Protein AF-A0A317E0Z8-F1 (afdb_monomer_lite)

Radius of gyration: 24.66 Å; chains: 1; bounding box: 34×45×75 Å

pLDDT: mean 71.52, std 13.8, range [43.03, 91.0]

Foldseek 3Di:
DVVVVVVLVVVLVVQLVVLVPDDQVVCVVQPHGNVCSVCVSVVNDDRPPPDPPPPPPPVPCPPPPVVVPPPPDD

Structure (mmCIF, N/CA/C/O backbone):
data_AF-A0A317E0Z8-F1
#
_entry.id   AF-A0A317E0Z8-F1
#
loop_
_atom_site.group_PDB
_atom_site.id
_atom_site.type_symbol
_atom_site.label_atom_id
_atom_site.label_alt_id
_atom_site.label_comp_id
_atom_site.label_asym_id
_atom_site.label_entity_id
_atom_site.label_seq_id
_atom_site.pdbx_PDB_ins_code
_atom_site.Cartn_x
_atom_site.Cartn_y
_atom_site.Cartn_z
_atom_site.occupancy
_atom_site.B_iso_or_equiv
_atom_site.auth_seq_id
_atom_site.auth_comp_id
_atom_site.auth_asym_id
_atom_site.auth_atom_id
_atom_site.pdbx_PDB_model_num
ATOM 1 N N . MET A 1 1 ? 9.672 4.040 -26.423 1.00 58.31 1 MET A N 1
ATOM 2 C CA . MET A 1 1 ? 8.409 3.804 -25.677 1.00 58.31 1 MET A CA 1
ATOM 3 C C . MET A 1 1 ? 8.546 2.718 -24.601 1.00 58.31 1 MET A C 1
ATOM 5 O O . MET A 1 1 ? 8.163 2.968 -23.467 1.00 58.31 1 MET A O 1
ATOM 9 N N . VAL A 1 2 ? 9.158 1.565 -24.908 1.00 60.31 2 VAL A N 1
ATOM 10 C CA . VAL A 1 2 ? 9.284 0.400 -23.998 1.00 60.31 2 VAL A CA 1
ATOM 11 C C . VAL A 1 2 ? 10.036 0.695 -22.686 1.00 60.31 2 VAL A C 1
ATOM 13 O O . VAL A 1 2 ? 9.608 0.256 -21.622 1.00 60.31 2 VAL A O 1
ATOM 16 N N . ALA A 1 3 ? 11.096 1.512 -22.723 1.00 61.25 3 ALA A N 1
ATOM 17 C CA . ALA A 1 3 ? 11.883 1.857 -21.532 1.00 61.25 3 ALA A CA 1
ATOM 18 C C . ALA A 1 3 ? 11.055 2.534 -20.419 1.00 61.25 3 ALA A C 1
ATOM 20 O O . ALA A 1 3 ? 11.225 2.221 -19.244 1.00 61.25 3 ALA A O 1
ATOM 21 N N . ARG A 1 4 ? 10.098 3.403 -20.777 1.00 64.44 4 ARG A N 1
ATOM 22 C CA . ARG A 1 4 ? 9.222 4.091 -19.809 1.00 64.44 4 ARG A CA 1
ATOM 23 C C . ARG A 1 4 ? 8.187 3.142 -19.188 1.00 64.44 4 ARG A C 1
ATOM 25 O O . ARG A 1 4 ? 7.823 3.304 -18.028 1.00 64.44 4 ARG A O 1
ATOM 32 N N . MET A 1 5 ? 7.766 2.116 -19.932 1.00 63.56 5 MET A N 1
ATOM 33 C CA . MET A 1 5 ? 6.896 1.037 -19.442 1.00 63.56 5 MET A CA 1
ATOM 34 C C . MET A 1 5 ? 7.622 0.134 -18.436 1.00 63.56 5 MET A C 1
ATOM 36 O O . MET A 1 5 ? 7.076 -0.163 -17.373 1.00 63.56 5 MET A O 1
ATOM 40 N N . LEU A 1 6 ? 8.871 -0.239 -18.737 1.00 67.44 6 LEU A N 1
ATOM 41 C CA . LEU A 1 6 ? 9.723 -1.015 -17.832 1.00 67.44 6 LEU A CA 1
ATOM 42 C C . LEU A 1 6 ? 10.063 -0.234 -16.558 1.00 67.44 6 LEU A C 1
ATOM 44 O O . LEU A 1 6 ? 9.986 -0.799 -15.471 1.00 67.44 6 LEU A O 1
ATOM 48 N N . GLN A 1 7 ? 10.344 1.071 -16.657 1.00 70.19 7 GLN A N 1
ATOM 49 C CA . GLN A 1 7 ? 10.541 1.923 -15.476 1.00 70.19 7 GLN A CA 1
ATOM 50 C C . GLN A 1 7 ? 9.310 1.936 -14.559 1.00 70.19 7 GLN A C 1
ATOM 52 O O . GLN A 1 7 ? 9.452 1.792 -13.345 1.00 70.19 7 GLN A O 1
ATOM 57 N N . GLY A 1 8 ? 8.100 2.028 -15.123 1.00 73.69 8 GLY A N 1
ATOM 58 C CA . GLY A 1 8 ? 6.861 1.930 -14.345 1.00 73.69 8 GLY A CA 1
ATOM 59 C C . GLY A 1 8 ? 6.644 0.548 -13.715 1.00 73.69 8 GLY A C 1
ATOM 60 O O . GLY A 1 8 ? 6.112 0.445 -12.614 1.00 73.69 8 GLY A O 1
ATOM 61 N N . PHE A 1 9 ? 7.065 -0.530 -14.379 1.00 73.19 9 PHE A N 1
ATOM 62 C CA . PHE A 1 9 ? 7.007 -1.884 -13.821 1.00 73.19 9 PHE A CA 1
ATOM 63 C C . PHE A 1 9 ? 7.989 -2.075 -12.655 1.00 73.19 9 PHE A C 1
ATOM 65 O O . PHE A 1 9 ? 7.587 -2.535 -11.590 1.00 73.19 9 PHE A O 1
ATOM 72 N N . VAL A 1 10 ? 9.241 -1.640 -12.813 1.00 81.19 10 VAL A N 1
ATOM 73 C CA . VAL A 1 10 ? 10.266 -1.728 -11.760 1.00 81.19 10 VAL A CA 1
ATOM 74 C C . VAL A 1 10 ? 9.882 -0.897 -10.535 1.00 81.19 10 VAL A C 1
ATOM 76 O O . VAL A 1 10 ? 10.010 -1.379 -9.411 1.00 81.19 10 VAL A O 1
ATOM 79 N N . ALA A 1 11 ? 9.368 0.321 -10.731 1.00 82.00 11 ALA A N 1
ATOM 80 C CA . ALA A 1 11 ? 8.907 1.169 -9.631 1.00 82.00 11 ALA A CA 1
ATOM 81 C C . ALA A 1 11 ? 7.771 0.508 -8.831 1.00 82.00 11 ALA A C 1
ATOM 83 O O . ALA A 1 11 ? 7.803 0.492 -7.603 1.00 82.00 11 ALA A O 1
ATOM 84 N N . ARG A 1 12 ? 6.806 -0.110 -9.523 1.00 83.31 12 ARG A N 1
ATOM 85 C CA . ARG A 1 12 ? 5.712 -0.862 -8.891 1.00 83.31 12 ARG A CA 1
ATOM 86 C C . ARG A 1 12 ? 6.207 -2.079 -8.116 1.00 83.31 12 ARG A C 1
ATOM 88 O O . ARG A 1 12 ? 5.728 -2.332 -7.015 1.00 83.31 12 ARG A O 1
ATOM 95 N N . GLN A 1 13 ? 7.190 -2.796 -8.651 1.00 86.94 13 GLN A N 1
ATOM 96 C CA . GLN A 1 13 ? 7.744 -3.968 -7.979 1.00 86.94 13 GLN A CA 1
ATOM 97 C C . GLN A 1 13 ? 8.513 -3.599 -6.706 1.00 86.94 13 GLN A C 1
ATOM 99 O O . GLN A 1 13 ? 8.393 -4.291 -5.697 1.00 86.94 13 GLN A O 1
ATOM 104 N N . ARG A 1 14 ? 9.253 -2.483 -6.732 1.00 86.19 14 ARG A N 1
ATOM 105 C CA . ARG A 1 14 ? 9.920 -1.932 -5.542 1.00 86.19 14 ARG A CA 1
ATOM 106 C C . ARG A 1 14 ? 8.911 -1.508 -4.481 1.00 86.19 14 ARG A C 1
ATOM 108 O O . AR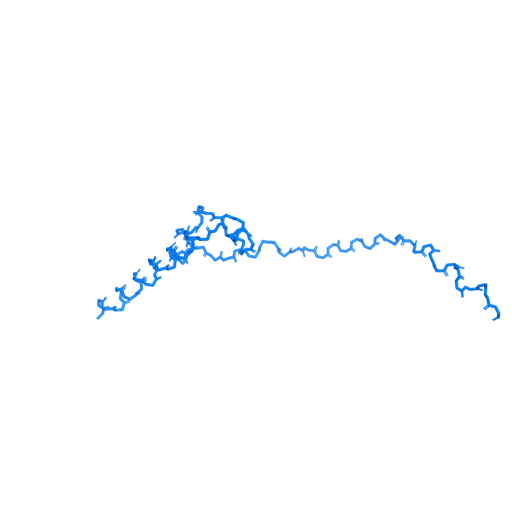G A 1 14 ? 9.025 -1.953 -3.347 1.00 86.19 14 ARG A O 1
ATOM 115 N N . LEU A 1 15 ? 7.875 -0.767 -4.876 1.00 86.31 15 LEU A N 1
ATOM 116 C CA . LEU A 1 15 ? 6.801 -0.361 -3.969 1.00 86.31 15 LEU A CA 1
ATOM 117 C C . LEU A 1 15 ? 6.104 -1.572 -3.328 1.00 86.31 15 LEU A C 1
ATOM 119 O O . LEU A 1 15 ? 5.849 -1.576 -2.128 1.00 86.31 15 LEU A O 1
ATOM 123 N N . ARG A 1 16 ? 5.836 -2.632 -4.105 1.00 89.56 16 ARG A N 1
ATOM 124 C CA . ARG A 1 16 ? 5.279 -3.883 -3.570 1.00 89.56 16 ARG A CA 1
ATOM 125 C C . ARG A 1 16 ? 6.204 -4.503 -2.528 1.00 89.56 16 ARG A C 1
ATOM 127 O O . ARG A 1 16 ? 5.717 -4.930 -1.486 1.00 89.56 16 ARG A O 1
ATOM 134 N N . ALA A 1 17 ? 7.502 -4.583 -2.812 1.00 88.38 17 ALA A N 1
ATOM 135 C CA . ALA A 1 17 ? 8.476 -5.169 -1.897 1.00 88.38 17 ALA A CA 1
ATOM 136 C C . ALA A 1 17 ? 8.582 -4.365 -0.592 1.00 88.38 17 ALA A C 1
ATOM 138 O O . ALA A 1 17 ? 8.539 -4.956 0.481 1.00 88.38 17 ALA A O 1
ATOM 139 N N . GLU A 1 18 ? 8.629 -3.035 -0.682 1.00 87.75 18 GLU A N 1
ATOM 140 C CA . GLU A 1 18 ? 8.651 -2.134 0.477 1.00 87.75 18 GLU A CA 1
ATOM 141 C C . GLU A 1 18 ? 7.388 -2.278 1.338 1.00 87.75 18 GLU A C 1
ATOM 143 O O . GLU A 1 18 ? 7.490 -2.486 2.544 1.00 87.75 18 GLU A O 1
ATOM 148 N N . LEU A 1 19 ? 6.197 -2.264 0.726 1.00 86.38 19 LEU A N 1
ATOM 149 C CA . LEU A 1 19 ? 4.934 -2.469 1.447 1.00 86.38 19 LEU A CA 1
ATOM 150 C C . LEU A 1 19 ? 4.809 -3.881 2.032 1.00 86.38 19 LEU A C 1
ATOM 152 O O . LEU A 1 19 ? 4.252 -4.054 3.109 1.00 86.38 19 LEU A O 1
ATOM 156 N N . SER A 1 20 ? 5.332 -4.897 1.344 1.00 87.88 20 SER A N 1
ATOM 157 C CA . SER A 1 20 ? 5.280 -6.280 1.834 1.00 87.88 20 SER A CA 1
ATOM 158 C C . SER A 1 20 ? 6.242 -6.521 2.996 1.00 87.88 20 SER A C 1
ATOM 160 O O . SER A 1 20 ? 5.963 -7.388 3.823 1.00 87.88 20 SER A O 1
ATOM 162 N N . ALA A 1 21 ? 7.346 -5.769 3.045 1.00 91.00 21 ALA A N 1
ATOM 163 C CA . ALA A 1 21 ? 8.336 -5.809 4.116 1.00 91.00 21 ALA A CA 1
ATOM 164 C C . ALA A 1 21 ? 7.876 -5.076 5.388 1.00 91.00 21 ALA A C 1
ATOM 166 O O . ALA A 1 21 ? 8.430 -5.322 6.458 1.00 91.00 21 ALA A O 1
ATOM 167 N N . LEU A 1 22 ? 6.878 -4.192 5.286 1.00 88.50 22 LEU A N 1
ATOM 168 C CA . LEU A 1 22 ? 6.261 -3.561 6.448 1.00 88.50 22 LEU A CA 1
ATOM 169 C C . LEU A 1 22 ? 5.400 -4.564 7.226 1.00 88.50 22 LEU A C 1
ATOM 171 O O . LEU A 1 22 ? 4.720 -5.427 6.661 1.00 88.50 22 LEU A O 1
ATOM 175 N N . ASP A 1 23 ? 5.427 -4.410 8.547 1.00 86.19 23 ASP A N 1
ATOM 176 C CA . ASP A 1 23 ? 4.567 -5.144 9.471 1.00 86.19 23 ASP A CA 1
ATOM 177 C C . ASP A 1 23 ? 3.103 -4.691 9.343 1.00 86.19 23 ASP A C 1
ATOM 179 O O . ASP A 1 23 ? 2.823 -3.542 8.986 1.00 86.19 23 ASP A O 1
ATOM 183 N N . ASP A 1 24 ? 2.159 -5.571 9.679 1.00 85.31 24 ASP A N 1
ATOM 184 C CA . ASP A 1 24 ? 0.719 -5.289 9.597 1.00 85.31 24 ASP A CA 1
ATOM 185 C C . ASP A 1 24 ? 0.302 -4.082 10.442 1.00 85.31 24 ASP A C 1
ATOM 187 O O . ASP A 1 24 ? -0.597 -3.338 10.049 1.00 85.31 24 ASP A O 1
ATOM 191 N N . ARG A 1 25 ? 0.983 -3.827 11.567 1.00 84.44 25 ARG A N 1
ATOM 192 C CA . ARG A 1 25 ? 0.730 -2.627 12.380 1.00 84.44 25 ARG A CA 1
ATOM 193 C C . ARG A 1 25 ? 1.133 -1.341 11.666 1.00 84.44 25 ARG A C 1
ATOM 195 O O . ARG A 1 25 ? 0.411 -0.353 11.747 1.00 84.44 25 ARG A O 1
ATOM 202 N N . LEU A 1 26 ? 2.266 -1.356 10.965 1.00 87.19 26 LEU A N 1
ATOM 203 C CA . LEU A 1 26 ? 2.745 -0.199 10.206 1.00 87.19 26 LEU A CA 1
ATOM 204 C C . LEU A 1 26 ? 1.875 0.043 8.973 1.00 87.19 26 LEU A C 1
ATOM 206 O O . LEU A 1 26 ? 1.562 1.188 8.659 1.00 87.19 26 LEU A O 1
ATOM 210 N N . LEU A 1 27 ? 1.432 -1.031 8.312 1.00 87.00 27 LEU A N 1
ATOM 211 C CA . LEU A 1 27 ? 0.440 -0.953 7.241 1.00 87.00 27 LEU A CA 1
ATOM 212 C C . LEU A 1 27 ? -0.880 -0.353 7.754 1.00 87.00 27 LEU A C 1
ATOM 214 O O . LEU A 1 27 ? -1.426 0.558 7.129 1.00 87.00 27 LEU A O 1
ATOM 218 N N . A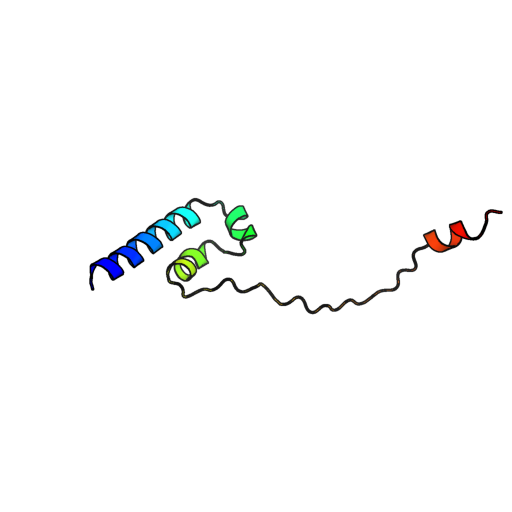LA A 1 28 ? -1.349 -0.782 8.927 1.00 85.06 28 ALA A N 1
ATOM 219 C CA . ALA A 1 28 ? -2.563 -0.253 9.542 1.00 85.06 28 ALA A CA 1
ATOM 220 C C . ALA A 1 28 ? -2.451 1.232 9.937 1.00 85.06 28 ALA A C 1
ATOM 222 O O . ALA A 1 28 ? -3.422 1.970 9.766 1.00 85.06 28 ALA A O 1
ATOM 223 N N . ASP A 1 29 ? -1.285 1.693 10.400 1.00 86.44 29 ASP A N 1
ATOM 224 C CA . ASP A 1 29 ? -1.036 3.105 10.744 1.00 86.44 29 ASP A CA 1
ATOM 225 C C . ASP A 1 29 ? -1.184 4.034 9.523 1.00 86.44 29 ASP A C 1
ATOM 227 O O . ASP A 1 29 ? -1.838 5.081 9.564 1.00 86.44 29 ASP A O 1
ATOM 231 N N . ILE A 1 30 ? -0.693 3.589 8.364 1.00 82.44 30 ILE A N 1
ATOM 232 C CA . ILE A 1 30 ? -0.906 4.291 7.090 1.00 82.44 30 ILE A CA 1
ATOM 233 C C . ILE A 1 30 ? -2.277 3.995 6.457 1.00 82.44 30 ILE A C 1
ATOM 235 O O . ILE A 1 30 ? -2.585 4.515 5.382 1.00 82.44 30 ILE A O 1
ATOM 239 N N . GLY A 1 31 ? -3.135 3.229 7.134 1.00 82.25 31 GLY A N 1
ATOM 240 C CA . GLY A 1 31 ? -4.492 2.907 6.697 1.00 82.25 31 GLY A CA 1
ATOM 241 C C . GLY A 1 31 ? -4.548 1.975 5.486 1.00 82.25 31 GLY A C 1
ATOM 242 O O . GLY A 1 31 ? -5.472 2.085 4.683 1.00 82.25 31 GLY A O 1
ATOM 243 N N . ILE A 1 32 ? -3.556 1.099 5.322 1.00 84.44 32 ILE A N 1
ATOM 244 C CA . ILE A 1 32 ? -3.488 0.107 4.248 1.00 84.44 32 ILE A CA 1
ATOM 245 C C . ILE A 1 32 ? -3.627 -1.287 4.860 1.00 84.44 32 ILE A C 1
ATOM 247 O O . ILE A 1 32 ? -2.939 -1.641 5.808 1.00 84.44 32 ILE A O 1
ATOM 251 N N . GLU A 1 33 ? -4.503 -2.107 4.293 1.00 86.12 33 GLU A N 1
ATOM 252 C CA . GLU A 1 33 ? -4.586 -3.529 4.621 1.00 86.12 33 GLU A CA 1
ATOM 253 C C . GLU A 1 33 ? -3.675 -4.338 3.687 1.00 86.12 33 GLU A C 1
ATOM 255 O O . GLU A 1 33 ? -3.510 -3.986 2.515 1.00 86.12 33 GLU A O 1
ATOM 260 N N . ARG A 1 34 ? -3.106 -5.454 4.163 1.00 85.56 34 ARG A N 1
ATOM 261 C CA . ARG A 1 34 ? -2.196 -6.294 3.361 1.00 85.56 34 ARG A CA 1
ATOM 262 C C . ARG A 1 34 ? -2.825 -6.766 2.041 1.00 85.56 34 ARG A C 1
ATOM 264 O O . ARG A 1 34 ? -2.139 -6.801 1.022 1.00 85.56 34 ARG A O 1
ATOM 271 N N . GLY A 1 35 ? -4.132 -7.042 2.022 1.00 85.75 35 GLY A N 1
ATOM 272 C CA . GLY A 1 35 ? -4.871 -7.394 0.801 1.00 85.75 35 GLY A CA 1
ATOM 273 C C . GLY A 1 35 ? -4.997 -6.255 -0.224 1.00 85.75 35 GLY A C 1
ATOM 274 O O . GLY A 1 35 ? -5.204 -6.511 -1.409 1.00 85.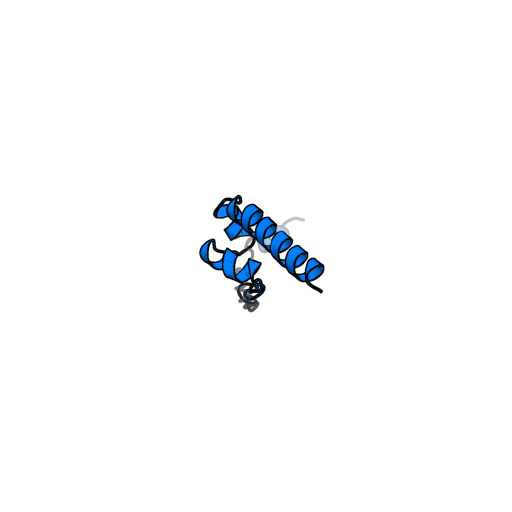75 35 GLY A O 1
ATOM 275 N N . LEU A 1 36 ? -4.826 -4.997 0.197 1.00 85.12 36 LEU A N 1
ATOM 276 C CA . LEU A 1 36 ? -4.948 -3.814 -0.662 1.00 85.12 36 LEU A CA 1
ATOM 277 C C . LEU A 1 36 ? -3.637 -3.427 -1.356 1.00 85.12 36 LEU A C 1
ATOM 279 O O . LEU A 1 36 ? -3.675 -2.622 -2.288 1.00 85.12 36 LEU A O 1
ATOM 283 N N . ILE A 1 37 ? -2.494 -4.002 -0.957 1.00 85.31 37 ILE A N 1
ATOM 284 C CA . ILE A 1 37 ? -1.165 -3.685 -1.515 1.00 85.31 37 ILE A CA 1
ATOM 285 C C . ILE A 1 37 ? -1.172 -3.775 -3.046 1.00 85.31 37 ILE A C 1
ATOM 287 O O . ILE A 1 37 ? -0.690 -2.870 -3.725 1.00 85.31 37 ILE A O 1
ATOM 291 N N . ASP A 1 38 ? -1.786 -4.815 -3.608 1.00 86.25 38 ASP A N 1
ATOM 292 C CA . ASP A 1 38 ? -1.823 -5.037 -5.058 1.00 86.25 38 ASP A CA 1
ATOM 293 C C . ASP A 1 38 ? -2.647 -3.966 -5.781 1.00 86.25 38 ASP A C 1
ATOM 295 O O . ASP A 1 38 ? -2.282 -3.511 -6.870 1.00 86.25 38 ASP A O 1
ATOM 299 N N . GLY A 1 39 ? -3.721 -3.499 -5.145 1.00 83.56 39 GLY A N 1
ATOM 300 C CA . GLY A 1 39 ? -4.536 -2.390 -5.626 1.00 83.56 39 GLY A CA 1
ATOM 301 C C . GLY A 1 39 ? -3.813 -1.043 -5.550 1.00 83.56 39 GLY A C 1
ATOM 302 O O . GLY A 1 39 ? -3.911 -0.246 -6.488 1.00 83.56 39 GLY A O 1
ATOM 303 N N . VAL A 1 40 ? -3.045 -0.809 -4.481 1.00 82.38 40 VAL A N 1
ATOM 304 C CA . VAL A 1 40 ? -2.230 0.404 -4.282 1.00 82.38 40 VAL A CA 1
ATOM 305 C C . VAL A 1 40 ? -1.090 0.458 -5.301 1.00 82.38 40 VAL A C 1
ATOM 307 O O . VAL A 1 40 ? -0.917 1.464 -5.988 1.00 82.38 40 VAL A O 1
ATOM 310 N N . VAL A 1 41 ? -0.364 -0.647 -5.488 1.00 86.56 41 VAL A N 1
ATOM 311 C CA . VAL A 1 41 ? 0.727 -0.766 -6.471 1.00 86.56 41 VAL A CA 1
ATOM 312 C C . VAL A 1 41 ? 0.211 -0.615 -7.906 1.00 86.56 41 VAL A C 1
ATOM 314 O O . VAL A 1 41 ? 0.882 -0.026 -8.758 1.00 86.56 41 VAL A O 1
ATOM 317 N N . ALA A 1 42 ? -0.997 -1.103 -8.192 1.00 83.44 42 ALA A N 1
ATOM 318 C CA . ALA A 1 42 ? -1.643 -0.918 -9.488 1.00 83.44 42 ALA A CA 1
ATOM 319 C C . ALA A 1 42 ? -2.198 0.505 -9.705 1.00 83.44 42 ALA A C 1
ATOM 321 O O . ALA A 1 42 ? -2.661 0.799 -10.808 1.00 83.44 42 ALA A O 1
ATOM 322 N N . GLY A 1 43 ? -2.173 1.373 -8.685 1.00 78.69 43 GLY A N 1
ATOM 323 C CA . GLY A 1 43 ? -2.768 2.712 -8.723 1.00 78.69 43 GLY A CA 1
ATOM 324 C C . GLY A 1 43 ? -4.300 2.707 -8.782 1.00 78.69 43 GLY A C 1
ATOM 325 O O . GLY A 1 43 ? -4.901 3.711 -9.153 1.00 78.69 43 GLY A O 1
ATOM 326 N N . LYS A 1 44 ? -4.933 1.572 -8.460 1.00 75.38 44 LYS A N 1
ATOM 327 C CA . LYS A 1 44 ? -6.393 1.370 -8.492 1.00 75.38 44 LYS A CA 1
ATOM 328 C C . LYS A 1 44 ? -7.059 1.686 -7.157 1.00 75.38 44 LYS A 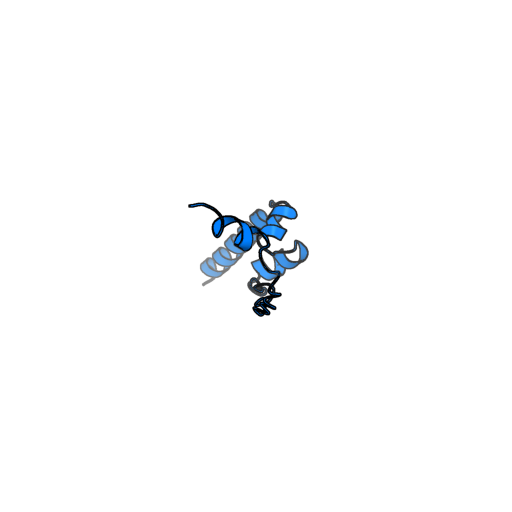C 1
ATOM 330 O O . LYS A 1 44 ? -8.259 1.925 -7.119 1.00 75.38 44 LYS A O 1
ATOM 335 N N . VAL A 1 45 ? -6.279 1.681 -6.081 1.00 68.88 45 VAL A N 1
ATOM 336 C CA . VAL A 1 45 ? -6.716 2.029 -4.731 1.00 68.88 45 VAL A CA 1
ATOM 337 C C . VAL A 1 45 ? -6.002 3.314 -4.347 1.00 68.88 45 VAL A C 1
ATOM 339 O O . VAL A 1 45 ? -4.772 3.368 -4.305 1.00 68.88 45 VAL A O 1
ATOM 342 N N . ARG A 1 46 ? -6.773 4.374 -4.107 1.00 63.00 46 ARG A N 1
ATOM 343 C CA . ARG A 1 46 ? -6.275 5.566 -3.416 1.00 63.00 46 ARG A CA 1
ATOM 344 C C . ARG A 1 46 ? -6.510 5.345 -1.928 1.00 63.00 46 ARG A C 1
ATOM 346 O O . ARG A 1 46 ? -7.415 4.603 -1.569 1.00 63.00 46 ARG A O 1
ATOM 353 N N . ARG A 1 47 ? -5.698 5.969 -1.070 1.00 60.56 47 ARG A N 1
ATOM 354 C CA . ARG A 1 47 ? -5.976 6.005 0.369 1.00 60.56 47 ARG A CA 1
ATOM 355 C C . ARG A 1 47 ? -7.368 6.612 0.533 1.00 60.56 47 ARG A C 1
ATOM 357 O O . ARG A 1 47 ? -7.521 7.821 0.367 1.00 60.56 47 ARG A O 1
ATOM 364 N N . ASP A 1 48 ? -8.369 5.776 0.783 1.00 58.97 48 ASP A N 1
ATOM 365 C CA . ASP A 1 48 ? -9.654 6.246 1.264 1.00 58.97 48 ASP A CA 1
ATOM 366 C C . ASP A 1 48 ? -9.352 6.870 2.621 1.00 58.97 48 ASP A C 1
ATOM 368 O O . ASP A 1 48 ? -8.957 6.190 3.572 1.00 58.97 48 ASP A O 1
ATOM 372 N N . ALA A 1 49 ? -9.413 8.201 2.681 1.00 55.38 49 ALA A N 1
ATOM 373 C CA . ALA A 1 49 ? -9.432 8.905 3.946 1.00 55.38 49 ALA A CA 1
ATOM 374 C C . ALA A 1 49 ? -10.651 8.360 4.683 1.00 55.38 49 ALA A C 1
ATOM 376 O O . ALA A 1 49 ? -11.782 8.685 4.328 1.00 55.38 49 ALA A O 1
ATOM 377 N N . LYS A 1 50 ? -10.407 7.435 5.613 1.00 54.50 50 LYS A N 1
ATOM 378 C CA . LYS A 1 50 ? -11.419 6.725 6.383 1.00 54.50 50 LYS A CA 1
ATOM 379 C C . LYS A 1 50 ? -12.324 7.754 7.058 1.00 54.50 50 LYS A C 1
ATOM 381 O O . LYS A 1 50 ? -11.981 8.250 8.120 1.00 54.50 50 LYS A O 1
ATOM 386 N N . THR A 1 51 ? -13.434 8.049 6.384 1.00 50.56 51 THR A N 1
ATOM 387 C CA . THR A 1 51 ? -14.557 8.906 6.773 1.00 50.56 51 THR A CA 1
ATOM 388 C C . THR A 1 51 ? -14.162 10.352 7.130 1.00 50.56 51 THR A C 1
ATOM 390 O O . THR A 1 51 ? -13.398 10.564 8.069 1.00 50.56 51 THR A O 1
ATOM 393 N N . PRO A 1 52 ? -14.722 11.402 6.493 1.00 53.19 52 PRO A N 1
ATOM 394 C CA . PRO A 1 52 ? -14.780 12.690 7.173 1.00 53.19 52 PRO A CA 1
ATOM 395 C C . PRO A 1 52 ? -15.582 12.443 8.449 1.00 53.19 52 PRO A C 1
ATOM 397 O O . PRO A 1 52 ? -16.778 12.185 8.364 1.00 53.19 52 PRO A O 1
ATOM 400 N N . VAL A 1 53 ? -14.930 12.410 9.613 1.00 55.81 53 VAL A N 1
ATOM 401 C CA . VAL A 1 53 ? -15.633 12.333 10.895 1.00 55.81 53 VAL A CA 1
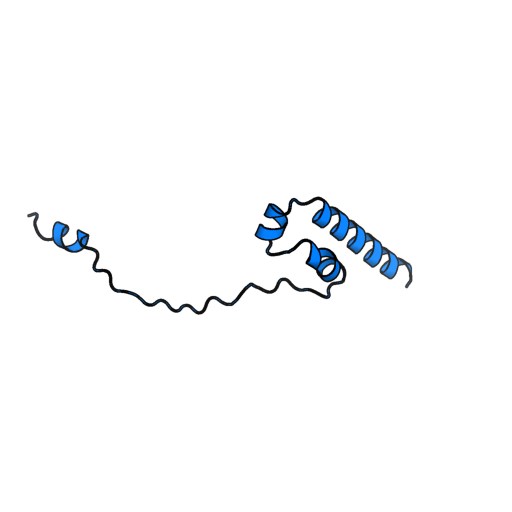ATOM 402 C C . VAL A 1 53 ? -16.553 13.552 10.894 1.00 55.81 53 VAL A C 1
ATOM 404 O O . VAL A 1 53 ? -16.032 14.672 10.917 1.00 55.81 53 VAL A O 1
ATOM 407 N N . PRO A 1 54 ? -17.888 13.404 10.761 1.00 54.81 54 PRO A N 1
ATOM 408 C CA . PRO A 1 54 ? -18.741 14.563 10.895 1.00 54.81 54 PRO A CA 1
ATOM 409 C C . PRO A 1 54 ? -18.485 15.054 12.311 1.00 54.81 54 PRO A C 1
ATOM 411 O O . PRO A 1 54 ? -18.576 14.274 13.261 1.00 54.81 54 PRO A O 1
ATOM 414 N N . ALA A 1 55 ? -18.094 16.318 12.440 1.00 60.62 55 ALA A N 1
ATOM 415 C CA . ALA A 1 55 ? -17.948 16.989 13.717 1.00 60.62 55 ALA A CA 1
ATOM 416 C C . ALA A 1 55 ? -19.334 17.109 14.366 1.00 60.62 55 ALA A C 1
ATOM 418 O O . ALA A 1 55 ? -19.907 18.187 14.466 1.00 60.62 55 ALA A O 1
ATOM 419 N N . GLN A 1 56 ? -19.908 15.990 14.795 1.00 56.00 56 GLN A N 1
ATOM 420 C CA . GLN A 1 56 ? -21.008 15.966 15.737 1.00 56.00 56 GLN A CA 1
ATOM 421 C C . GLN A 1 56 ? -20.373 16.152 17.107 1.00 56.00 56 GLN A C 1
ATOM 423 O O . GLN A 1 56 ? -20.289 15.236 17.921 1.00 56.00 56 GLN A O 1
ATOM 428 N N . ALA A 1 57 ? -19.864 17.363 17.327 1.00 56.59 57 ALA A N 1
ATOM 429 C CA . ALA A 1 57 ? -19.631 17.873 18.658 1.00 56.59 57 ALA A CA 1
ATOM 430 C C . ALA A 1 57 ? -21.010 18.029 19.306 1.00 56.59 57 ALA A C 1
ATOM 432 O O . ALA A 1 57 ? -21.579 19.118 19.351 1.00 56.59 57 ALA A O 1
ATOM 433 N N . THR A 1 58 ? -21.579 16.929 19.800 1.00 55.03 58 THR A N 1
ATOM 434 C CA . THR A 1 58 ? -22.513 17.031 20.912 1.00 55.03 58 THR A CA 1
ATOM 435 C C . THR A 1 58 ? -21.669 17.535 22.069 1.00 55.03 58 THR A C 1
ATOM 437 O O . THR A 1 58 ? -21.020 16.762 22.772 1.00 55.03 58 THR A O 1
ATOM 440 N N . VAL A 1 59 ? -21.604 18.858 22.208 1.00 59.28 59 VAL A N 1
ATOM 441 C CA . VAL A 1 59 ? -21.125 19.508 23.419 1.00 59.28 59 VAL A CA 1
ATOM 442 C C . VAL A 1 59 ? -22.124 19.115 24.499 1.00 59.28 59 VAL A C 1
ATOM 444 O O . VAL A 1 59 ? -23.116 19.799 24.734 1.00 59.28 59 VAL A O 1
ATOM 447 N N . VAL A 1 60 ? -21.914 17.956 25.119 1.00 58.59 60 VAL A N 1
ATOM 448 C CA . VAL A 1 60 ? -22.502 17.7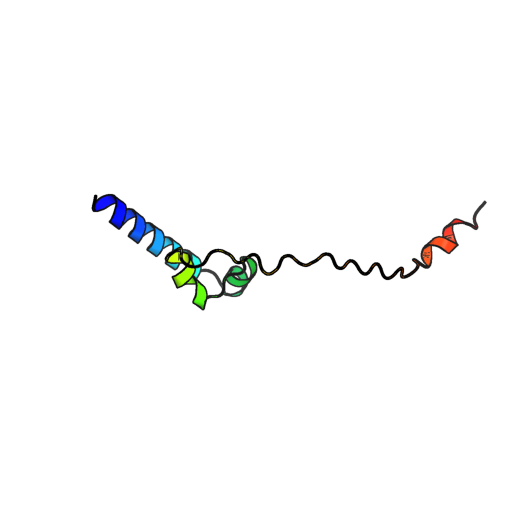01 26.424 1.00 58.59 60 VAL A CA 1
ATOM 449 C C . VAL A 1 60 ? -21.772 18.674 27.328 1.00 58.59 60 VAL A C 1
ATOM 451 O O . VAL A 1 60 ? -20.580 18.514 27.592 1.00 58.59 60 VAL A O 1
ATOM 454 N N . ALA A 1 61 ? -22.465 19.738 27.719 1.00 58.25 61 ALA A N 1
ATOM 455 C CA . ALA A 1 61 ? -22.026 20.633 28.769 1.00 58.25 61 ALA A CA 1
ATOM 456 C C . ALA A 1 61 ? -21.980 19.833 30.079 1.00 58.25 61 ALA A C 1
ATOM 458 O O . ALA A 1 61 ? -22.878 19.917 30.910 1.00 58.25 61 ALA A O 1
ATOM 459 N N . VAL A 1 62 ? -20.955 18.997 30.245 1.00 61.31 62 VAL A N 1
ATOM 460 C CA . VAL A 1 62 ? -20.585 18.483 31.556 1.00 61.31 62 VAL A CA 1
ATOM 461 C C . VAL A 1 62 ? -19.917 19.668 32.234 1.00 61.31 62 VAL A C 1
ATOM 463 O O . VAL A 1 62 ? -18.781 20.024 31.921 1.00 61.31 62 VAL A O 1
ATOM 466 N N . ALA A 1 63 ? -20.704 20.371 33.046 1.00 60.16 63 ALA A N 1
ATOM 467 C CA . ALA A 1 63 ? -20.259 21.503 33.835 1.00 60.16 63 ALA A CA 1
ATOM 468 C C . ALA A 1 63 ? -18.971 21.113 34.572 1.00 60.16 63 ALA A C 1
ATOM 470 O O . ALA A 1 63 ? -18.958 20.170 35.356 1.00 60.16 63 ALA A O 1
ATOM 471 N N . ASN A 1 64 ? -17.873 21.809 34.278 1.00 65.88 64 ASN A N 1
ATOM 472 C CA . ASN A 1 64 ? -16.624 21.618 34.996 1.00 65.88 64 ASN A CA 1
ATOM 473 C C . ASN A 1 64 ? -16.836 22.102 36.437 1.00 65.88 64 ASN A C 1
ATOM 475 O O . ASN A 1 64 ? -16.879 23.306 36.694 1.00 65.88 64 ASN A O 1
ATOM 479 N N . GLU A 1 65 ? -16.984 21.159 37.363 1.00 63.06 65 GLU A N 1
ATOM 480 C CA . GLU A 1 65 ? -17.242 21.392 38.792 1.00 63.06 65 GLU A CA 1
ATOM 481 C C . GLU A 1 65 ? -16.149 22.263 39.446 1.00 63.06 65 GLU A C 1
ATOM 483 O O . GLU A 1 65 ? -16.377 22.926 40.456 1.00 63.06 65 GLU A O 1
ATOM 488 N N . ASN A 1 66 ? -14.981 22.369 38.802 1.00 58.53 66 ASN A N 1
ATOM 489 C CA . ASN A 1 66 ? -13.858 23.192 39.244 1.00 58.53 66 ASN A CA 1
ATOM 490 C C . ASN A 1 66 ? -14.071 24.711 39.076 1.00 58.53 66 ASN A C 1
ATOM 492 O O . ASN A 1 66 ? -13.269 25.492 39.586 1.00 58.53 66 ASN A O 1
ATOM 496 N N . ALA A 1 67 ? -15.129 25.166 38.392 1.00 56.16 67 ALA A N 1
ATOM 497 C CA . ALA A 1 67 ? -15.416 26.599 38.249 1.00 56.16 67 ALA A CA 1
ATOM 498 C C . ALA A 1 67 ? -15.909 27.256 39.557 1.00 56.16 67 ALA A C 1
ATOM 500 O O . ALA A 1 67 ? -15.711 28.454 39.750 1.00 56.16 67 ALA A O 1
ATOM 501 N N . ALA A 1 68 ? -16.511 26.487 40.473 1.00 55.78 68 ALA A N 1
ATOM 502 C CA . ALA A 1 68 ? -17.067 27.017 41.723 1.00 55.78 68 ALA A CA 1
ATOM 503 C C . ALA A 1 68 ? -15.996 27.355 42.784 1.00 55.78 68 ALA A C 1
ATOM 505 O O . ALA A 1 68 ? -16.257 28.149 43.684 1.00 55.78 68 ALA A O 1
ATOM 506 N N . GLY A 1 69 ? -14.786 26.791 42.673 1.00 50.62 69 GLY A N 1
ATOM 507 C CA . GLY A 1 69 ? -13.727 26.946 43.679 1.00 50.62 69 GLY A CA 1
ATOM 508 C C . GLY A 1 69 ? -12.921 28.251 43.607 1.00 50.62 69 GLY A C 1
ATOM 509 O O . GLY A 1 69 ? -12.289 28.616 44.590 1.00 50.62 69 GLY A O 1
ATOM 510 N N . ASN A 1 70 ? -12.944 28.980 42.484 1.00 55.31 70 ASN A N 1
ATOM 511 C CA . ASN A 1 70 ? -12.136 30.201 42.298 1.00 55.31 70 ASN A CA 1
ATOM 512 C C . ASN A 1 70 ? -12.895 31.511 42.611 1.00 55.31 70 ASN A C 1
ATOM 514 O O . ASN A 1 70 ? -12.390 32.597 42.356 1.00 55.31 70 ASN A O 1
ATOM 518 N N . ALA A 1 71 ? -14.125 31.433 43.131 1.00 58.38 71 ALA A N 1
ATOM 519 C CA . ALA A 1 71 ? -14.936 32.610 43.478 1.00 58.38 71 ALA A CA 1
ATOM 520 C C . ALA A 1 71 ? -14.997 32.890 44.995 1.00 58.38 71 ALA A C 1
ATOM 522 O O . ALA A 1 71 ? -15.673 33.822 45.423 1.00 58.38 71 ALA A O 1
ATOM 523 N N . GLN A 1 72 ? -14.305 32.091 45.815 1.00 57.66 72 GLN A N 1
ATOM 524 C CA . GLN A 1 72 ? -14.286 32.210 47.276 1.00 57.66 72 GLN A CA 1
ATOM 525 C C . GLN A 1 72 ? -12.849 32.313 47.805 1.00 57.66 72 GLN A C 1
ATOM 527 O O . GLN A 1 72 ? -12.396 31.469 48.571 1.00 57.66 72 GLN A O 1
ATOM 532 N N . ALA A 1 73 ? -12.111 33.343 47.394 1.00 54.00 73 ALA A N 1
ATOM 533 C CA . ALA A 1 73 ? -10.898 33.762 48.090 1.00 54.00 73 ALA A CA 1
ATOM 534 C C . ALA A 1 73 ? -10.600 35.243 47.802 1.00 54.00 73 ALA A C 1
ATOM 536 O O . ALA A 1 73 ? -10.170 35.571 46.701 1.00 54.00 73 ALA A O 1
ATOM 537 N N . ALA A 1 74 ? -10.786 36.057 48.849 1.00 43.03 74 ALA A N 1
ATOM 538 C CA . ALA A 1 74 ? -10.335 37.441 49.060 1.00 43.03 74 ALA A CA 1
ATOM 539 C C . ALA A 1 74 ? -11.028 38.567 48.271 1.00 43.03 74 ALA A C 1
ATOM 541 O O . ALA A 1 74 ? -10.746 38.754 47.069 1.00 43.03 74 ALA A O 1
#

Secondary structure (DSSP, 8-state):
-HHHHHHHHHHHHHHHHHHHHS-HHHHHHTT--GGGHHHHHTT---------------------GGGGGGGS--

InterPro domains:
  IPR009506 YjiS-like domain [PF06568] (3-35)

Organism: NCBI:txid1264899

Sequence (74 aa):
MVARMLQGFVARQRLRAELSALDDRLLADIGIERGLIDGVVAGKVRRDAKTPVPAQATVVAVANENAAGNAQAA